Protein AF-A0A2P5Y5X5-F1 (afdb_monomer_lite)

Secondary structure (DSSP, 8-state):
-----------HHHHHHHHHHHHHHHH-SSHHHHHHHHHHHHHHHHHHHHHHHHHHHHHHHHHHHTT--

Radius of gyration: 20.89 Å; chains: 1; bounding box: 64×22×39 Å

pLDDT: mean 72.65, std 11.46, range [39.78, 87.0]

Structure (mmCIF, N/CA/C/O backbone):
data_AF-A0A2P5Y5X5-F1
#
_entry.id   AF-A0A2P5Y5X5-F1
#
loop_
_atom_site.group_PDB
_atom_site.id
_atom_site.type_symbol
_atom_site.label_atom_id
_atom_site.label_alt_id
_atom_site.label_comp_id
_atom_site.label_asym_id
_atom_site.label_entity_id
_atom_site.label_seq_id
_atom_site.pdbx_PDB_ins_code
_atom_site.Cartn_x
_atom_site.Cartn_y
_atom_site.Cartn_z
_atom_site.occupancy
_atom_site.B_iso_or_equiv
_atom_site.auth_seq_id
_atom_site.auth_comp_id
_atom_site.auth_asym_id
_atom_site.auth_atom_id
_atom_site.pdbx_PDB_model_num
ATOM 1 N N . MET A 1 1 ? 18.408 -16.238 -31.042 1.00 39.78 1 MET A N 1
ATOM 2 C CA . MET A 1 1 ? 17.826 -14.882 -30.971 1.00 39.78 1 MET A CA 1
ATOM 3 C C . MET A 1 1 ? 16.550 -15.003 -30.147 1.00 39.78 1 MET A C 1
ATOM 5 O O . MET A 1 1 ? 15.605 -15.600 -30.639 1.00 39.78 1 MET A O 1
ATOM 9 N N . PHE A 1 2 ? 16.538 -14.590 -28.877 1.00 53.47 2 PHE A N 1
ATOM 10 C CA . PHE A 1 2 ? 15.293 -14.573 -28.098 1.00 53.47 2 PHE A CA 1
ATOM 11 C C . PHE A 1 2 ? 14.583 -13.256 -28.404 1.00 53.47 2 PHE A C 1
ATOM 13 O O . PHE A 1 2 ? 14.970 -12.203 -27.902 1.00 53.47 2 PHE A O 1
ATOM 20 N N . GLU A 1 3 ? 13.597 -13.301 -29.298 1.00 51.69 3 GLU A N 1
ATOM 21 C CA . GLU A 1 3 ? 12.673 -12.186 -29.490 1.00 51.69 3 GLU A CA 1
ATOM 22 C C . GLU A 1 3 ? 11.880 -11.996 -28.193 1.00 51.69 3 GLU A C 1
ATOM 24 O O . GLU A 1 3 ? 10.985 -12.778 -27.875 1.00 51.69 3 GLU A O 1
ATOM 29 N N . LEU A 1 4 ? 12.218 -10.954 -27.430 1.00 57.81 4 LEU A N 1
ATOM 30 C CA . LEU A 1 4 ? 11.421 -10.493 -26.295 1.00 57.81 4 LEU A CA 1
ATOM 31 C C . LEU A 1 4 ? 10.137 -9.854 -26.832 1.00 57.81 4 LEU A C 1
ATOM 33 O O . LEU A 1 4 ? 10.020 -8.639 -27.005 1.00 57.81 4 LEU A O 1
ATOM 37 N N . LYS A 1 5 ? 9.182 -10.715 -27.173 1.00 57.94 5 LYS A N 1
ATOM 38 C CA . LYS A 1 5 ? 7.864 -10.341 -27.667 1.00 57.94 5 LYS A CA 1
ATOM 39 C C . LYS A 1 5 ? 6.955 -10.105 -26.468 1.00 57.94 5 LYS A C 1
ATOM 41 O O . LYS A 1 5 ? 6.438 -11.043 -25.880 1.00 57.94 5 LYS A O 1
ATOM 46 N N . GLY A 1 6 ? 6.786 -8.837 -26.107 1.00 58.06 6 GLY A N 1
ATOM 47 C CA . GLY A 1 6 ? 5.845 -8.436 -25.065 1.00 58.06 6 GLY A CA 1
ATOM 48 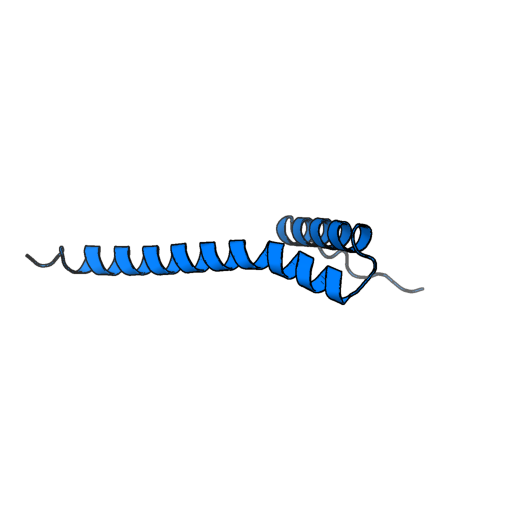C C . GLY A 1 6 ? 6.249 -7.134 -24.397 1.00 58.06 6 GLY A C 1
ATOM 49 O O . GLY A 1 6 ? 6.802 -7.140 -23.307 1.00 58.06 6 GLY A O 1
ATOM 50 N N . LYS A 1 7 ? 5.964 -5.995 -25.035 1.00 63.84 7 LYS A N 1
ATOM 51 C CA . LYS A 1 7 ? 5.867 -4.729 -24.297 1.00 63.84 7 LYS A CA 1
ATOM 52 C C . LYS A 1 7 ? 4.499 -4.714 -23.625 1.00 63.84 7 LYS A C 1
ATOM 54 O O . LYS A 1 7 ? 3.553 -4.136 -24.156 1.00 63.84 7 LYS A O 1
ATOM 59 N N . GLU A 1 8 ? 4.384 -5.434 -22.517 1.00 67.56 8 GLU A N 1
ATOM 60 C CA . GLU A 1 8 ? 3.228 -5.321 -21.637 1.00 67.56 8 GLU A CA 1
ATOM 61 C C . GLU A 1 8 ? 3.161 -3.870 -21.144 1.00 67.56 8 GLU A C 1
ATOM 63 O O . GLU A 1 8 ? 4.118 -3.341 -20.572 1.00 67.56 8 GLU A O 1
ATOM 68 N N . LYS A 1 9 ? 2.061 -3.177 -21.456 1.00 68.75 9 LYS A N 1
ATOM 69 C CA . LYS A 1 9 ? 1.791 -1.855 -20.893 1.00 68.75 9 LYS A CA 1
ATOM 70 C C . LYS A 1 9 ? 1.378 -2.073 -19.444 1.00 68.75 9 LYS A C 1
ATOM 72 O O . LYS A 1 9 ? 0.216 -2.350 -19.175 1.00 68.75 9 LYS A O 1
ATOM 77 N N . VAL A 1 10 ? 2.343 -1.962 -18.541 1.00 66.50 10 VAL A N 1
ATOM 78 C CA . VAL A 1 10 ? 2.083 -1.888 -17.102 1.00 66.50 10 VAL A CA 1
ATOM 79 C C . VAL A 1 10 ? 1.189 -0.669 -16.862 1.00 66.50 10 VAL A C 1
ATOM 81 O O . VAL A 1 10 ? 1.573 0.452 -17.209 1.00 66.50 10 VAL A O 1
ATOM 84 N N . ASN A 1 11 ? -0.019 -0.879 -16.333 1.00 73.00 11 ASN A N 1
ATOM 85 C CA . ASN A 1 11 ? -0.923 0.222 -15.999 1.00 73.00 11 ASN A CA 1
ATOM 86 C C . ASN A 1 11 ? -0.356 1.015 -14.813 1.00 73.00 11 ASN A C 1
ATOM 88 O O . ASN A 1 11 ? 0.393 0.469 -14.009 1.00 73.00 11 ASN A O 1
ATOM 92 N N . ASP A 1 12 ? -0.741 2.283 -14.649 1.00 75.75 12 ASP A N 1
ATOM 93 C CA . ASP A 1 12 ? -0.275 3.125 -13.529 1.00 75.75 12 ASP A CA 1
ATOM 94 C C . ASP A 1 12 ? -0.497 2.481 -12.152 1.00 75.75 12 ASP A C 1
ATOM 96 O O . ASP A 1 12 ? 0.336 2.598 -11.256 1.00 75.75 12 ASP A O 1
ATOM 100 N N . VAL A 1 13 ? -1.595 1.737 -12.000 1.00 75.25 13 VAL A N 1
ATOM 101 C CA . VAL A 1 13 ? -1.891 0.979 -10.779 1.00 75.25 13 VAL A CA 1
ATOM 102 C C . VAL A 1 13 ? -0.866 -0.136 -10.576 1.00 75.25 13 VAL A C 1
ATOM 104 O O . VAL A 1 13 ? -0.271 -0.225 -9.506 1.00 75.25 13 VAL A O 1
ATOM 107 N N . ASP A 1 14 ? -0.608 -0.941 -11.606 1.00 82.25 14 ASP A N 1
ATOM 108 C CA . ASP A 1 14 ? 0.361 -2.042 -11.559 1.00 82.25 14 ASP A CA 1
ATOM 109 C C . ASP A 1 14 ? 1.787 -1.520 -11.327 1.00 82.25 14 ASP A C 1
ATOM 111 O O . ASP A 1 14 ? 2.562 -2.106 -10.569 1.00 82.25 14 ASP A O 1
ATOM 115 N N . ARG A 1 15 ? 2.115 -0.358 -11.906 1.00 87.00 15 ARG A N 1
ATOM 116 C CA . ARG A 1 15 ? 3.389 0.335 -11.693 1.00 87.00 15 ARG A CA 1
ATOM 117 C C . ARG A 1 15 ? 3.538 0.800 -10.248 1.00 87.00 15 ARG A C 1
ATOM 119 O O . ARG A 1 15 ? 4.585 0.574 -9.648 1.00 87.00 15 ARG A O 1
ATOM 126 N N . SER A 1 16 ? 2.479 1.375 -9.679 1.00 84.19 16 SER A N 1
ATOM 127 C CA . SER A 1 16 ? 2.452 1.795 -8.279 1.00 84.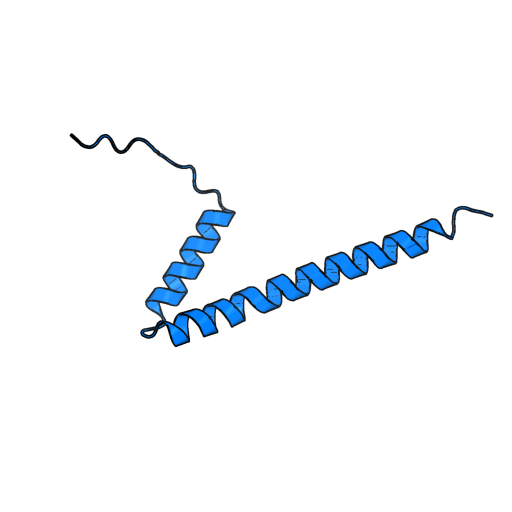19 16 SER A CA 1
ATOM 128 C C . SER A 1 16 ? 2.630 0.605 -7.328 1.00 84.19 16 SER A C 1
ATOM 130 O O . SER A 1 16 ? 3.406 0.693 -6.379 1.00 84.19 16 SER A O 1
ATOM 132 N N . TRP A 1 17 ? 1.999 -0.541 -7.605 1.00 83.50 17 TRP A N 1
ATOM 133 C CA . TRP A 1 17 ? 2.204 -1.760 -6.812 1.00 83.50 17 TRP A CA 1
ATOM 134 C C . TRP A 1 17 ? 3.639 -2.292 -6.901 1.00 83.50 17 TRP A C 1
ATOM 136 O O . TRP A 1 17 ? 4.199 -2.693 -5.880 1.00 83.50 17 TRP A O 1
ATOM 146 N N . LEU A 1 18 ? 4.255 -2.255 -8.085 1.00 85.25 18 LEU A N 1
ATOM 147 C CA . LEU A 1 18 ? 5.646 -2.676 -8.278 1.00 85.25 18 LEU A CA 1
ATOM 148 C C . LEU A 1 18 ? 6.645 -1.782 -7.531 1.00 85.25 18 LEU A C 1
ATOM 150 O O . LEU A 1 18 ? 7.567 -2.298 -6.900 1.00 85.25 18 LEU A O 1
ATOM 154 N N . GLU A 1 19 ? 6.460 -0.460 -7.553 1.00 85.06 19 GLU A N 1
ATOM 155 C CA . GLU A 1 19 ? 7.314 0.470 -6.798 1.00 85.06 19 GLU A CA 1
ATOM 156 C C . GLU A 1 19 ? 7.207 0.241 -5.283 1.00 85.06 19 GLU A C 1
ATOM 158 O O . GLU A 1 19 ? 8.220 0.247 -4.578 1.00 85.06 19 GLU A O 1
ATOM 163 N N . LEU A 1 20 ? 5.996 -0.033 -4.786 1.00 83.88 20 LEU A N 1
ATOM 164 C CA . LEU A 1 20 ? 5.764 -0.357 -3.377 1.00 83.88 20 LEU A CA 1
ATOM 165 C C . LEU A 1 20 ? 6.430 -1.677 -2.973 1.00 83.88 20 LEU A C 1
ATOM 167 O O . LEU A 1 20 ? 7.063 -1.741 -1.918 1.00 83.88 20 LEU A O 1
ATOM 171 N N . LEU A 1 21 ? 6.326 -2.712 -3.812 1.00 83.25 21 LEU A N 1
ATOM 172 C CA . LEU A 1 21 ? 6.986 -3.998 -3.579 1.00 83.25 21 LEU A CA 1
ATOM 173 C C . LEU A 1 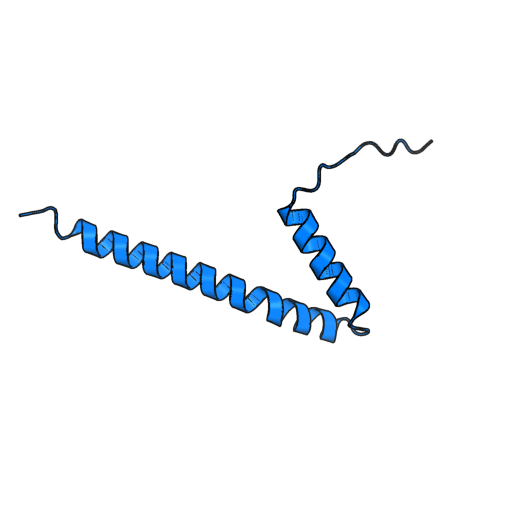21 ? 8.505 -3.829 -3.522 1.00 83.25 21 LEU A C 1
ATOM 175 O O . LEU A 1 21 ? 9.123 -4.251 -2.547 1.00 83.25 21 LEU A O 1
ATOM 179 N N . ASN A 1 22 ? 9.090 -3.128 -4.495 1.00 85.88 22 ASN A N 1
ATOM 180 C CA . ASN A 1 22 ? 10.532 -2.885 -4.549 1.00 85.88 22 ASN A CA 1
ATOM 181 C C . ASN A 1 22 ? 11.040 -2.116 -3.310 1.00 85.88 22 ASN A C 1
ATOM 183 O O . ASN A 1 22 ? 12.100 -2.426 -2.766 1.00 85.88 22 ASN A O 1
ATOM 187 N N . GLY A 1 23 ? 10.257 -1.156 -2.803 1.00 83.81 23 GLY A N 1
ATOM 188 C CA . GLY A 1 23 ? 10.562 -0.447 -1.557 1.00 83.81 23 GLY A CA 1
ATOM 189 C C . GLY A 1 23 ? 10.544 -1.348 -0.314 1.00 83.81 23 GLY A C 1
ATOM 190 O O . GLY A 1 23 ? 11.384 -1.190 0.577 1.00 83.81 23 GLY A O 1
ATOM 191 N N . VAL A 1 24 ? 9.626 -2.319 -0.252 1.00 83.06 24 VAL A N 1
ATOM 192 C CA . VAL A 1 24 ? 9.595 -3.321 0.826 1.00 83.06 24 VAL A CA 1
ATOM 193 C C . VAL A 1 24 ? 10.797 -4.254 0.725 1.00 83.06 24 VAL A C 1
ATOM 195 O O . VAL A 1 24 ? 11.456 -4.490 1.740 1.00 83.06 24 VAL A O 1
ATOM 198 N N . GLU A 1 25 ? 11.126 -4.728 -0.476 1.00 79.75 25 GLU A N 1
ATOM 199 C CA . GLU A 1 25 ? 12.269 -5.618 -0.691 1.00 79.75 25 GLU A CA 1
ATOM 200 C C . GLU A 1 25 ? 13.607 -4.975 -0.331 1.00 79.75 25 GLU A C 1
ATOM 202 O O . GLU A 1 25 ? 14.449 -5.631 0.274 1.00 79.75 25 GLU A O 1
ATOM 207 N N . ALA A 1 26 ? 13.779 -3.687 -0.629 1.00 78.25 26 ALA A N 1
ATOM 208 C CA . ALA A 1 26 ? 14.975 -2.939 -0.253 1.00 78.25 26 ALA A CA 1
ATOM 209 C C . ALA A 1 26 ? 15.081 -2.679 1.263 1.00 78.25 26 ALA A C 1
ATOM 211 O O . ALA A 1 26 ? 16.172 -2.431 1.772 1.00 78.25 26 ALA A O 1
ATOM 212 N N . SER A 1 27 ? 13.958 -2.720 1.988 1.00 74.62 27 SER A N 1
ATOM 213 C CA . SER A 1 27 ? 13.881 -2.350 3.410 1.00 74.62 27 SER A CA 1
ATOM 214 C C . SER A 1 27 ? 13.845 -3.543 4.366 1.00 74.62 27 SER A C 1
ATOM 216 O O . SER A 1 27 ? 13.799 -3.341 5.579 1.00 74.62 27 SER A O 1
ATOM 218 N N . THR A 1 28 ? 13.779 -4.773 3.854 1.00 80.94 28 THR A N 1
ATOM 219 C CA . THR A 1 28 ? 13.606 -5.980 4.674 1.00 80.94 28 THR A CA 1
ATOM 220 C C . THR A 1 28 ? 14.475 -7.114 4.145 1.00 80.94 28 THR A C 1
ATOM 222 O O . THR A 1 28 ? 14.505 -7.392 2.949 1.00 80.94 28 THR A O 1
ATOM 225 N N . SER A 1 29 ? 15.202 -7.764 5.053 1.00 79.00 29 SER A N 1
ATOM 226 C CA . SER A 1 29 ? 16.164 -8.820 4.712 1.00 79.00 29 SER A CA 1
ATOM 227 C C . SER A 1 29 ? 15.540 -10.220 4.804 1.00 79.00 29 SER A C 1
ATOM 229 O O . SER A 1 29 ? 15.938 -11.127 4.077 1.00 79.00 29 SER A O 1
ATOM 231 N N . SER A 1 30 ? 14.514 -10.391 5.651 1.00 84.56 30 SER A N 1
ATOM 232 C CA . SER A 1 30 ? 13.797 -11.658 5.835 1.00 84.56 30 SER A CA 1
ATOM 233 C C . SER A 1 30 ? 12.443 -11.690 5.118 1.00 84.56 30 SER A C 1
ATOM 235 O O . SER A 1 30 ? 11.685 -10.718 5.135 1.00 84.56 30 SER A O 1
ATOM 237 N N . GLU A 1 31 ? 12.083 -12.849 4.559 1.00 82.38 31 GLU A N 1
ATOM 238 C CA . GLU A 1 31 ? 10.766 -13.106 3.959 1.00 82.38 31 GLU A CA 1
ATOM 239 C C . GLU A 1 31 ? 9.618 -12.894 4.961 1.00 82.38 31 GLU A C 1
ATOM 241 O O . GLU A 1 31 ? 8.579 -12.329 4.620 1.00 82.38 31 GLU A O 1
ATOM 246 N N . SER A 1 32 ? 9.824 -13.258 6.229 1.00 82.56 32 SER A N 1
ATOM 247 C CA . SER A 1 32 ? 8.826 -13.046 7.283 1.00 82.56 32 SER A CA 1
ATOM 248 C C . SER A 1 32 ? 8.562 -11.560 7.554 1.00 82.56 32 SER A C 1
ATOM 250 O O . SER A 1 32 ? 7.413 -11.163 7.754 1.00 82.56 32 SER A O 1
ATOM 252 N N . GLU A 1 33 ? 9.597 -10.719 7.500 1.00 84.62 33 GLU A N 1
ATOM 253 C CA . GLU A 1 33 ? 9.470 -9.265 7.645 1.00 84.62 33 GLU A CA 1
ATOM 254 C C . GLU A 1 33 ? 8.810 -8.635 6.415 1.00 84.62 33 GLU A C 1
ATOM 256 O O . GLU A 1 33 ? 7.950 -7.762 6.569 1.00 84.62 33 GLU A O 1
ATOM 261 N N . LYS A 1 34 ? 9.141 -9.115 5.204 1.00 85.94 34 LYS A N 1
ATOM 262 C CA . LYS A 1 34 ? 8.467 -8.716 3.954 1.00 85.94 34 LYS A CA 1
ATOM 263 C C . LYS A 1 34 ? 6.961 -8.945 4.052 1.00 85.94 34 LYS A C 1
ATOM 265 O O . LYS A 1 34 ? 6.177 -8.025 3.812 1.00 85.94 34 LYS A O 1
ATOM 270 N N . LEU A 1 35 ? 6.553 -10.150 4.455 1.00 86.25 35 LEU A N 1
ATOM 271 C CA . LEU A 1 35 ? 5.142 -10.520 4.579 1.00 86.25 35 LEU A CA 1
ATOM 272 C C . LEU A 1 35 ? 4.420 -9.683 5.637 1.00 86.25 35 LEU A C 1
ATOM 274 O O . LEU A 1 35 ? 3.312 -9.205 5.381 1.00 86.25 35 LEU A O 1
ATOM 278 N N . GLN A 1 36 ? 5.038 -9.444 6.795 1.00 86.94 36 GLN A N 1
ATOM 279 C CA . GLN A 1 36 ? 4.439 -8.588 7.823 1.00 86.94 36 GLN A CA 1
ATOM 280 C C . GLN A 1 36 ? 4.296 -7.132 7.364 1.00 86.94 36 GLN A C 1
ATOM 282 O O . GLN A 1 36 ? 3.252 -6.518 7.594 1.00 86.94 36 GLN A O 1
ATOM 287 N N . LYS A 1 37 ? 5.308 -6.577 6.687 1.00 86.38 37 LYS A N 1
ATOM 288 C CA . LYS A 1 37 ? 5.287 -5.202 6.166 1.00 86.38 37 LYS A CA 1
ATOM 289 C C . LYS A 1 37 ? 4.211 -5.031 5.088 1.00 86.38 37 LYS A C 1
ATOM 291 O O . LYS A 1 37 ? 3.426 -4.088 5.161 1.00 86.38 37 LYS A O 1
ATOM 296 N N . LEU A 1 38 ? 4.113 -5.973 4.145 1.00 85.62 38 LEU A N 1
ATOM 297 C CA . LEU A 1 38 ? 3.067 -5.975 3.115 1.00 85.62 38 LEU A CA 1
ATOM 298 C C . LEU A 1 38 ? 1.672 -6.118 3.718 1.00 85.62 38 LEU A C 1
ATOM 300 O O . LEU A 1 38 ? 0.758 -5.392 3.336 1.00 85.62 38 LEU A O 1
ATOM 304 N N . THR A 1 39 ? 1.517 -7.000 4.702 1.00 85.12 39 THR A N 1
ATOM 305 C CA . THR A 1 39 ? 0.246 -7.195 5.407 1.00 85.12 39 THR A CA 1
ATOM 306 C C . THR A 1 39 ? -0.210 -5.903 6.090 1.00 85.12 39 THR A C 1
ATOM 308 O O . THR A 1 39 ? -1.364 -5.510 5.930 1.00 85.12 39 THR A O 1
ATOM 311 N N . GLN A 1 40 ? 0.693 -5.176 6.758 1.00 84.06 40 GLN A N 1
ATOM 312 C CA . GLN A 1 40 ? 0.380 -3.870 7.354 1.00 84.06 40 GLN A CA 1
ATOM 313 C C . GLN A 1 40 ? 0.006 -2.794 6.324 1.00 84.06 40 GLN A C 1
ATOM 315 O O . GLN A 1 40 ? -0.790 -1.913 6.630 1.00 84.06 40 GLN A O 1
ATOM 320 N N . MET A 1 41 ? 0.551 -2.854 5.108 1.00 81.62 41 MET A N 1
ATOM 321 C CA . MET A 1 41 ? 0.226 -1.894 4.047 1.00 81.62 41 MET A CA 1
ATOM 322 C C . MET A 1 41 ? -1.087 -2.226 3.321 1.00 81.62 41 MET A C 1
ATOM 324 O O . MET A 1 41 ? -1.785 -1.319 2.867 1.00 81.62 41 MET A O 1
ATOM 328 N N . VAL A 1 42 ? -1.434 -3.511 3.202 1.00 80.44 42 VAL A N 1
ATOM 329 C CA . VAL A 1 42 ? -2.609 -3.982 2.448 1.00 80.44 42 VAL A CA 1
ATOM 330 C C . VAL A 1 42 ? -3.871 -4.042 3.314 1.00 80.44 42 VAL A C 1
ATOM 332 O O . VAL A 1 42 ? -4.943 -3.672 2.834 1.00 80.44 42 VAL A O 1
ATOM 335 N N . LEU A 1 43 ? -3.771 -4.462 4.581 1.00 78.12 43 LEU A N 1
ATOM 336 C CA . LEU A 1 43 ? -4.933 -4.617 5.469 1.00 78.12 43 LEU A CA 1
ATOM 337 C C . LEU A 1 43 ? -5.791 -3.344 5.619 1.00 78.12 43 LEU A C 1
ATOM 339 O O . LEU A 1 43 ? -7.004 -3.460 5.434 1.00 78.12 43 LEU A O 1
ATOM 343 N N . PRO A 1 44 ? -5.228 -2.141 5.854 1.00 75.75 44 PRO A N 1
ATOM 344 C CA . PRO A 1 44 ? -6.031 -0.928 6.039 1.00 75.75 44 PRO A CA 1
ATOM 345 C C . PRO A 1 44 ? -6.855 -0.584 4.795 1.00 75.75 44 PRO A C 1
ATOM 347 O O . PRO A 1 44 ? -8.026 -0.230 4.884 1.00 75.75 44 PRO A O 1
ATOM 350 N N . LYS A 1 45 ? -6.261 -0.777 3.612 1.00 72.19 45 LYS A N 1
ATOM 351 C CA . LYS A 1 45 ? -6.883 -0.488 2.314 1.00 72.19 45 LYS A CA 1
ATOM 352 C C . LYS A 1 45 ? -8.028 -1.455 1.997 1.00 72.19 45 LYS A C 1
ATOM 354 O O . LYS A 1 45 ? -9.014 -1.089 1.361 1.00 72.19 45 LYS A O 1
ATOM 359 N N . VAL A 1 46 ? -7.907 -2.699 2.462 1.00 74.00 46 VAL A N 1
ATOM 360 C CA . VAL A 1 46 ? -8.953 -3.724 2.348 1.00 74.00 46 VAL A CA 1
ATOM 361 C C . VAL A 1 46 ? -10.085 -3.471 3.347 1.00 74.00 46 VAL A C 1
ATOM 363 O O . VAL A 1 46 ? -11.250 -3.692 3.011 1.00 74.00 46 VAL A O 1
ATOM 366 N N . GLU A 1 47 ? -9.775 -3.018 4.560 1.00 70.44 47 GLU A N 1
ATOM 367 C CA . GLU A 1 47 ? -10.786 -2.669 5.563 1.00 70.44 47 GLU A CA 1
ATOM 368 C C . GLU A 1 47 ? -11.584 -1.415 5.184 1.00 70.44 47 GLU A C 1
ATOM 370 O O . GLU A 1 47 ? -12.812 -1.453 5.283 1.00 70.44 47 GLU A O 1
ATOM 375 N N . GLU A 1 48 ? -10.944 -0.369 4.648 1.00 67.50 48 GLU A N 1
ATOM 376 C CA . GLU A 1 48 ? -11.636 0.804 4.081 1.00 67.50 48 GLU A CA 1
ATOM 377 C C . GLU A 1 48 ? -12.608 0.404 2.964 1.00 67.50 48 GLU A C 1
ATOM 379 O O . GLU A 1 48 ? -13.798 0.719 3.025 1.00 67.50 48 GLU A O 1
ATOM 384 N N . GLY A 1 49 ? -12.150 -0.387 1.986 1.00 69.88 49 GLY A N 1
ATOM 385 C CA . GLY A 1 49 ? -13.011 -0.842 0.890 1.00 69.88 49 GLY A CA 1
ATOM 386 C C . GLY A 1 49 ? -14.206 -1.683 1.363 1.00 69.88 49 GLY A C 1
ATOM 387 O O . GLY A 1 49 ? -15.297 -1.612 0.787 1.00 69.88 49 GLY A O 1
ATOM 388 N N . LYS A 1 50 ? -14.041 -2.458 2.445 1.00 72.38 50 LYS A N 1
ATOM 389 C CA . LYS A 1 50 ? -15.144 -3.188 3.090 1.00 72.38 50 LYS A CA 1
ATOM 390 C C . LYS A 1 50 ? -16.121 -2.237 3.782 1.00 72.38 50 LYS A C 1
ATOM 392 O O . LYS A 1 50 ? -17.330 -2.438 3.654 1.00 72.38 50 LYS A O 1
ATOM 397 N N . GLN A 1 51 ? -15.638 -1.218 4.491 1.00 66.75 51 GLN A N 1
ATOM 398 C CA . GLN A 1 51 ? -16.501 -0.227 5.138 1.00 66.75 51 GLN A CA 1
ATOM 399 C C . GLN A 1 51 ? -17.317 0.561 4.111 1.00 66.75 51 GLN A C 1
ATOM 401 O O . GLN A 1 51 ? -18.540 0.636 4.249 1.00 66.75 51 GLN A O 1
ATOM 406 N N . ASP A 1 52 ? -16.695 1.036 3.034 1.00 69.69 52 ASP A N 1
ATOM 407 C CA . ASP A 1 52 ? -17.382 1.753 1.953 1.00 69.69 52 ASP A CA 1
ATOM 408 C C . ASP A 1 52 ? -18.457 0.897 1.277 1.00 69.69 52 ASP A C 1
ATOM 410 O O . ASP A 1 52 ? -19.571 1.362 1.000 1.00 69.69 52 ASP A O 1
ATOM 414 N N . TYR A 1 53 ? -18.169 -0.390 1.069 1.00 72.12 53 TYR A N 1
ATOM 415 C CA . TYR A 1 53 ? -19.146 -1.339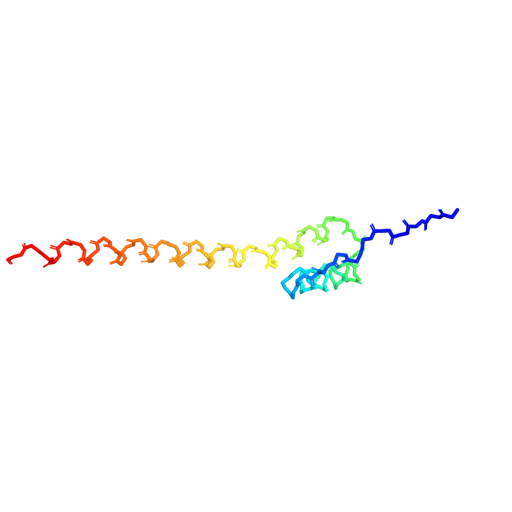 0.549 1.00 72.12 53 TYR A CA 1
ATOM 416 C C . TYR A 1 53 ? -20.350 -1.499 1.490 1.00 72.12 53 TYR A C 1
ATOM 418 O O . TYR A 1 53 ? -21.504 -1.439 1.047 1.00 72.12 53 TYR A O 1
ATOM 426 N N . LEU A 1 54 ? -20.104 -1.668 2.791 1.00 72.88 54 LEU A N 1
ATOM 427 C CA . LEU A 1 54 ? -21.157 -1.823 3.800 1.00 72.88 54 LEU A CA 1
ATOM 428 C C . LEU A 1 54 ? -21.994 -0.542 3.961 1.00 72.88 54 LEU A C 1
ATOM 430 O O . LEU A 1 54 ? -23.227 -0.615 4.026 1.00 72.88 54 LEU A O 1
ATOM 434 N N . ILE A 1 55 ? -21.359 0.631 3.942 1.00 73.88 55 ILE A N 1
ATOM 435 C CA . ILE A 1 55 ? -22.023 1.943 3.981 1.00 73.88 55 ILE A CA 1
ATOM 436 C C . ILE A 1 55 ? -22.887 2.138 2.728 1.00 73.88 55 ILE A C 1
ATOM 438 O O . ILE A 1 55 ? -24.062 2.518 2.822 1.00 73.88 55 ILE A O 1
ATOM 442 N N . GLY A 1 56 ? -22.352 1.806 1.550 1.00 70.88 56 GLY A N 1
ATOM 443 C CA . GLY A 1 56 ? -23.081 1.851 0.284 1.00 70.88 56 GLY A CA 1
ATOM 444 C C . GLY A 1 56 ? -24.314 0.941 0.270 1.00 70.88 56 GLY A C 1
ATOM 445 O O . GLY A 1 56 ? -25.362 1.322 -0.265 1.00 70.88 56 GLY A O 1
ATOM 446 N N . LYS A 1 57 ? -24.234 -0.238 0.900 1.00 73.88 57 LYS A N 1
ATOM 447 C CA . LYS A 1 57 ? -25.368 -1.164 1.054 1.00 73.88 57 LYS A CA 1
ATOM 448 C C . LYS A 1 57 ? -26.432 -0.629 2.016 1.00 73.88 57 LYS A C 1
ATOM 450 O O . LYS A 1 57 ? -27.608 -0.620 1.645 1.00 73.88 57 LYS A O 1
ATOM 455 N N . GLN A 1 58 ? -26.047 -0.103 3.183 1.00 70.19 58 GLN A N 1
ATOM 456 C CA . GLN A 1 58 ? -27.003 0.505 4.121 1.00 70.19 58 GLN A CA 1
ATOM 457 C C . GLN A 1 58 ? -27.737 1.711 3.515 1.00 70.19 58 GLN A C 1
ATOM 459 O O . GLN A 1 58 ? -28.953 1.847 3.677 1.00 70.19 58 GLN A O 1
ATOM 464 N N . LYS A 1 59 ? -27.027 2.580 2.783 1.00 67.31 59 LYS A N 1
ATOM 465 C CA . LYS A 1 59 ? -27.623 3.761 2.134 1.00 67.31 59 LYS A CA 1
ATOM 466 C C . LYS A 1 59 ? -28.652 3.376 1.060 1.00 67.31 59 LYS A C 1
ATOM 468 O O . LYS A 1 59 ? -29.690 4.029 0.935 1.00 67.31 59 LYS A O 1
ATOM 473 N N . LYS A 1 60 ? -28.408 2.287 0.322 1.00 64.38 60 LYS A N 1
ATOM 474 C CA . LYS A 1 60 ? -29.353 1.752 -0.675 1.00 64.38 60 LYS A CA 1
ATOM 475 C C . LYS A 1 60 ? -30.606 1.139 -0.041 1.00 64.38 60 LYS A C 1
ATOM 477 O O . LYS A 1 60 ? -31.687 1.301 -0.594 1.00 64.38 60 LYS A O 1
ATOM 482 N N . GLN A 1 61 ? -30.500 0.502 1.128 1.00 61.75 61 GLN A N 1
ATOM 483 C CA . GLN A 1 61 ? -31.684 -0.011 1.831 1.00 61.75 61 GLN A CA 1
ATOM 484 C C . GLN A 1 61 ? -32.573 1.119 2.373 1.00 61.75 61 GLN A C 1
ATOM 486 O O . GLN A 1 61 ? -33.781 1.099 2.138 1.00 61.75 61 GLN A O 1
ATOM 491 N N . LYS A 1 62 ? -31.993 2.147 3.011 1.00 58.75 62 LYS A N 1
ATOM 492 C CA . LYS A 1 62 ? -32.754 3.269 3.605 1.00 58.75 62 LYS A CA 1
ATOM 493 C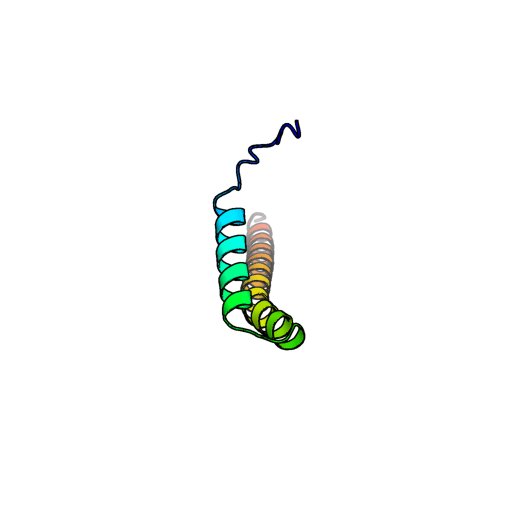 C . LYS A 1 62 ? -33.527 4.105 2.576 1.00 58.75 62 LYS A C 1
ATOM 495 O O . LYS A 1 62 ? -34.623 4.563 2.856 1.00 58.75 62 LYS A O 1
ATOM 500 N N . THR A 1 63 ? -32.991 4.257 1.367 1.00 57.69 63 THR A N 1
ATOM 501 C CA . THR A 1 63 ? -33.628 5.02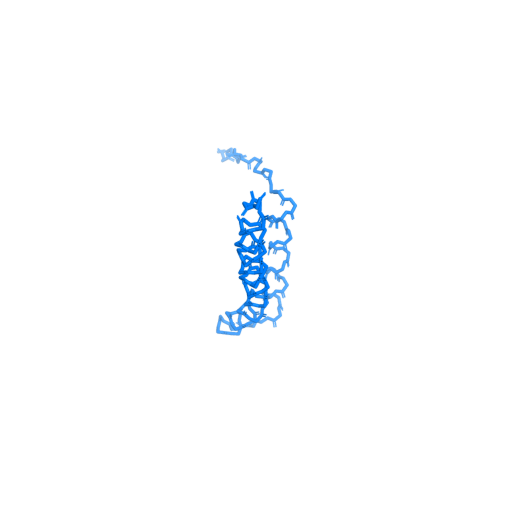8 0.281 1.00 57.69 63 THR A CA 1
ATOM 502 C C . THR A 1 63 ? -34.686 4.244 -0.504 1.00 57.69 63 THR A C 1
ATOM 504 O O . THR A 1 63 ? -35.468 4.839 -1.241 1.00 57.69 63 THR A O 1
ATOM 507 N N . SER A 1 64 ? -34.744 2.917 -0.340 1.00 56.34 64 SER A N 1
ATOM 508 C CA . SER A 1 64 ? -35.765 2.067 -0.970 1.00 56.34 64 SER A CA 1
ATOM 509 C C . SER A 1 64 ? -37.078 1.982 -0.179 1.00 56.34 64 SER A C 1
ATOM 511 O O . SER A 1 64 ? -38.114 1.693 -0.771 1.00 56.34 64 SER A O 1
ATOM 513 N N . GLY A 1 65 ? -37.053 2.269 1.130 1.00 56.25 65 GLY A N 1
ATOM 514 C CA . GLY A 1 65 ? -38.243 2.253 1.993 1.00 56.25 65 GLY A CA 1
ATOM 515 C C . GLY A 1 65 ? -39.104 3.519 1.918 1.00 56.25 65 GLY A C 1
ATOM 516 O O . GLY A 1 65 ? -40.293 3.460 2.204 1.00 56.25 65 GLY A O 1
ATOM 517 N N . ASP A 1 66 ? -38.527 4.645 1.496 1.00 56.50 66 ASP A N 1
ATOM 518 C CA . ASP A 1 66 ? -39.184 5.962 1.536 1.00 56.50 66 ASP A CA 1
ATOM 519 C C . ASP A 1 66 ? -40.030 6.268 0.279 1.00 56.50 66 ASP A C 1
ATOM 521 O O . ASP A 1 66 ? -40.905 7.124 0.289 1.00 56.50 66 ASP A O 1
ATOM 525 N N . ARG A 1 67 ? -39.834 5.523 -0.821 1.00 58.09 67 ARG A N 1
ATOM 526 C CA . ARG A 1 67 ? -40.547 5.722 -2.104 1.00 58.09 67 ARG A CA 1
ATOM 527 C C . ARG A 1 67 ? -41.918 5.043 -2.203 1.00 58.09 67 ARG A C 1
ATOM 529 O O . ARG A 1 67 ? -42.416 4.831 -3.308 1.00 58.09 67 ARG A O 1
ATOM 536 N N . LYS A 1 68 ? -42.534 4.676 -1.081 1.00 53.00 68 LYS A N 1
ATOM 537 C CA . LYS A 1 68 ? -43.873 4.076 -1.077 1.00 53.00 68 LYS A CA 1
ATOM 538 C C . LYS A 1 68 ? -44.738 4.730 -0.005 1.00 53.00 68 LYS A C 1
ATOM 540 O O . LYS A 1 68 ? -45.008 4.133 1.033 1.00 53.00 68 LYS A O 1
ATOM 545 N N . LYS A 1 69 ? -45.148 5.967 -0.267 1.00 46.88 69 LYS A N 1
ATOM 546 C CA . LYS A 1 69 ? -46.280 6.600 0.403 1.00 46.88 69 LYS A CA 1
ATOM 547 C C . LYS A 1 69 ? -47.169 7.259 -0.636 1.00 46.88 69 LYS A C 1
ATOM 549 O O . LYS A 1 69 ? -46.597 7.832 -1.588 1.00 46.88 69 LYS A O 1
#

Foldseek 3Di:
DPPPPDPDPQDPVNVVVVVVLVVLVVVDDDPVSSVVVVCVVVVVVVVVVVVVVVVVVVVVVVVVVPPPD

Organism: Gossypium barbadense (NCBI:txid3634)

Sequence (69 aa):
MFELKGKEKVNDVDRSWLELLNGVEASTSSESEKLQKLTQMVLPKVEEGKQDYLIGKQKKQKTSGDRKK